Protein AF-A0A078K1E3-F1 (afdb_monomer_lite)

Foldseek 3Di:
DKKKFWFLFQKKWKDKQNHTQDMDGDPPNRSTDMDMGDDDDDPDDMDIDMDGHHDDAQDDDPPSVVDDHTGPDFIWDWDDDPPDIDIDTCNPPDDDDDPDDVCVVVVVDDD

Structure (mmCIF, N/CA/C/O backbone):
data_AF-A0A078K1E3-F1
#
_entry.id   AF-A0A078K1E3-F1
#
loop_
_atom_site.group_PDB
_atom_site.id
_atom_site.type_symbol
_atom_site.label_atom_id
_atom_site.label_alt_id
_atom_site.label_comp_id
_atom_site.label_asym_id
_atom_site.label_entity_id
_atom_site.label_seq_id
_atom_site.pdbx_PDB_ins_code
_atom_site.Cartn_x
_atom_site.Cartn_y
_atom_site.Cartn_z
_atom_site.occupancy
_atom_site.B_iso_or_equiv
_atom_site.auth_seq_id
_atom_site.auth_comp_id
_atom_site.auth_asym_id
_atom_site.auth_atom_id
_atom_site.pdbx_PDB_model_num
ATOM 1 N N . MET A 1 1 ? -14.642 6.471 8.645 1.00 94.00 1 MET A N 1
ATOM 2 C CA . MET A 1 1 ? -13.201 6.218 8.838 1.00 94.00 1 MET A CA 1
ATOM 3 C C . MET A 1 1 ? -12.612 5.902 7.481 1.00 94.00 1 MET A C 1
ATOM 5 O O . MET A 1 1 ? -13.274 5.194 6.729 1.00 94.00 1 MET A O 1
ATOM 9 N N . SER A 1 2 ? -11.412 6.385 7.185 1.00 97.06 2 SER A N 1
ATOM 10 C CA . SER A 1 2 ? -10.689 6.054 5.957 1.00 97.06 2 SER A CA 1
ATOM 11 C C . SER A 1 2 ? -9.378 5.337 6.271 1.00 97.06 2 SER A C 1
ATOM 13 O O . SER A 1 2 ? -8.814 5.481 7.359 1.00 97.06 2 SER A O 1
ATOM 15 N N . LEU A 1 3 ? -8.914 4.531 5.317 1.00 98.19 3 LEU A N 1
ATOM 16 C CA . LEU A 1 3 ? -7.555 4.005 5.276 1.00 98.19 3 LEU A CA 1
ATOM 17 C C . LEU A 1 3 ? -6.778 4.819 4.244 1.00 98.19 3 LEU A C 1
ATOM 19 O O . LEU A 1 3 ? -7.138 4.807 3.066 1.00 98.19 3 LEU A O 1
ATOM 23 N N . ARG A 1 4 ? -5.727 5.502 4.696 1.00 97.94 4 ARG A N 1
ATOM 24 C CA . ARG A 1 4 ? -4.870 6.365 3.882 1.00 97.94 4 ARG A CA 1
ATOM 25 C C . ARG A 1 4 ? -3.453 5.803 3.842 1.00 97.94 4 ARG A C 1
ATOM 27 O O . ARG A 1 4 ? -2.872 5.531 4.886 1.00 97.94 4 ARG A O 1
ATOM 34 N N . ILE A 1 5 ? -2.902 5.609 2.651 1.00 97.94 5 ILE A N 1
ATOM 35 C CA . ILE A 1 5 ? -1.604 4.963 2.432 1.00 97.94 5 ILE A CA 1
ATOM 36 C C . ILE A 1 5 ? -0.808 5.796 1.438 1.00 97.94 5 ILE A C 1
ATOM 38 O O . ILE A 1 5 ? -1.237 5.973 0.297 1.00 97.94 5 ILE A O 1
ATOM 42 N N . ASN A 1 6 ? 0.370 6.251 1.848 1.00 97.00 6 ASN A N 1
ATOM 43 C CA . ASN A 1 6 ? 1.369 6.765 0.922 1.00 97.00 6 ASN A CA 1
ATOM 44 C C . ASN A 1 6 ? 2.166 5.586 0.348 1.00 97.00 6 ASN A C 1
ATOM 46 O O . ASN A 1 6 ? 2.592 4.686 1.077 1.00 97.00 6 ASN A O 1
ATOM 50 N N . SER A 1 7 ? 2.343 5.565 -0.969 1.00 96.12 7 SER A N 1
ATOM 51 C CA . SER A 1 7 ? 2.983 4.447 -1.659 1.00 96.12 7 SER A CA 1
ATOM 52 C C . SER A 1 7 ? 3.736 4.915 -2.897 1.00 96.12 7 SER A C 1
ATOM 54 O O . SER A 1 7 ? 3.389 5.930 -3.498 1.00 96.12 7 SER A O 1
ATOM 56 N N . THR A 1 8 ? 4.747 4.128 -3.262 1.00 96.31 8 THR A N 1
ATOM 57 C CA . THR A 1 8 ? 5.449 4.149 -4.547 1.00 96.31 8 THR A CA 1
ATOM 58 C C . THR A 1 8 ? 5.214 2.872 -5.361 1.00 96.31 8 THR A C 1
ATOM 60 O O . THR A 1 8 ? 5.975 2.559 -6.275 1.00 96.31 8 THR A O 1
ATOM 63 N N . ALA A 1 9 ? 4.207 2.064 -5.015 1.00 96.50 9 ALA A N 1
ATOM 64 C CA . ALA A 1 9 ? 3.895 0.845 -5.750 1.00 96.50 9 ALA A CA 1
ATOM 65 C C . ALA A 1 9 ? 3.443 1.205 -7.168 1.00 96.50 9 ALA A C 1
ATOM 67 O O . ALA A 1 9 ? 2.837 2.246 -7.384 1.00 96.50 9 ALA A O 1
ATOM 68 N N . HIS A 1 10 ? 3.699 0.349 -8.154 1.00 96.38 10 HIS A N 1
ATOM 69 C CA . HIS A 1 10 ? 3.170 0.604 -9.499 1.00 96.38 10 HIS A CA 1
ATOM 70 C C . HIS A 1 10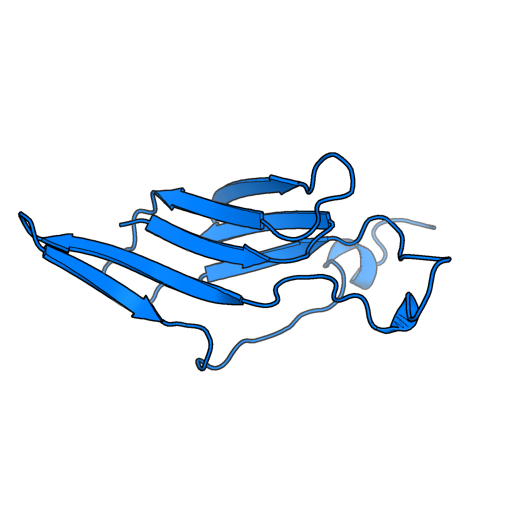 ? 1.657 0.372 -9.507 1.00 96.38 10 HIS A C 1
ATOM 72 O O . HIS A 1 10 ? 0.914 1.148 -10.106 1.00 96.38 10 HIS A O 1
ATOM 78 N N . VAL A 1 11 ? 1.200 -0.638 -8.760 1.00 97.25 11 VAL A N 1
ATOM 79 C CA . VAL A 1 11 ? -0.210 -0.832 -8.410 1.00 97.25 11 VAL A CA 1
ATOM 80 C C . VAL A 1 11 ? -0.325 -1.243 -6.943 1.00 97.25 11 VAL A C 1
ATOM 82 O O . VAL A 1 11 ? 0.448 -2.065 -6.453 1.00 97.25 11 VAL A O 1
ATOM 85 N N . LEU A 1 12 ? -1.317 -0.698 -6.248 1.00 98.06 12 LEU A N 1
ATOM 86 C CA . LEU A 1 12 ? -1.715 -1.077 -4.899 1.00 98.06 12 LEU A CA 1
ATOM 87 C C . LEU A 1 12 ? -3.153 -1.591 -4.926 1.00 98.06 12 LEU A C 1
ATOM 89 O O . LEU A 1 12 ? -4.044 -0.879 -5.381 1.00 98.06 12 LEU A O 1
ATOM 93 N N . HIS A 1 13 ? -3.390 -2.773 -4.361 1.00 98.44 13 HIS A N 1
ATOM 94 C CA . HIS A 1 13 ? -4.720 -3.209 -3.931 1.00 98.44 13 HIS A CA 1
ATOM 95 C C . HIS A 1 13 ? -4.783 -3.243 -2.407 1.00 98.44 13 HIS A C 1
ATOM 97 O O . HIS A 1 13 ? -3.870 -3.751 -1.752 1.00 98.44 13 HIS A O 1
ATOM 103 N N . ALA A 1 14 ? -5.880 -2.752 -1.839 1.00 98.44 14 ALA A N 1
ATOM 104 C CA . ALA A 1 14 ? -6.105 -2.776 -0.404 1.00 98.44 14 ALA A CA 1
ATOM 105 C C . ALA A 1 14 ? -7.294 -3.673 -0.048 1.00 98.44 14 ALA A C 1
ATOM 107 O O . ALA A 1 14 ? -8.353 -3.646 -0.685 1.00 98.44 14 ALA A O 1
ATOM 108 N N . PHE A 1 15 ? -7.118 -4.449 1.018 1.00 98.50 15 PHE A N 1
ATOM 109 C CA . PHE A 1 15 ? -8.123 -5.341 1.570 1.00 98.50 15 PHE A CA 1
ATOM 110 C C . PHE A 1 15 ? -8.270 -5.092 3.066 1.00 98.50 15 PHE A C 1
ATOM 112 O O . PHE A 1 15 ? -7.283 -4.951 3.789 1.00 98.50 15 PHE A O 1
ATOM 119 N N . VAL A 1 16 ? -9.510 -5.097 3.546 1.00 98.31 16 VAL A N 1
ATOM 120 C CA . VAL A 1 16 ? -9.819 -5.027 4.975 1.00 98.31 16 VAL A CA 1
ATOM 121 C C . VAL A 1 16 ? -10.744 -6.178 5.326 1.00 98.31 16 VAL A C 1
ATOM 123 O O . VAL A 1 16 ? -11.797 -6.355 4.718 1.00 98.31 16 VAL A O 1
ATOM 126 N N . ASN A 1 17 ? -10.330 -6.988 6.301 1.00 97.62 17 ASN A N 1
ATOM 127 C CA . ASN A 1 17 ? -11.022 -8.203 6.733 1.00 97.62 17 ASN A CA 1
ATOM 128 C C . ASN A 1 17 ? -11.339 -9.156 5.565 1.00 97.62 17 ASN A C 1
ATOM 130 O O . ASN A 1 17 ? -12.431 -9.710 5.489 1.00 97.62 17 ASN A O 1
ATOM 134 N N . GLY A 1 18 ? -10.391 -9.310 4.635 1.00 97.12 18 GLY A N 1
ATOM 135 C CA . GLY A 1 18 ? -10.528 -10.172 3.456 1.00 97.12 18 GLY A CA 1
ATOM 136 C C . GLY A 1 18 ? -11.347 -9.577 2.305 1.00 97.12 18 GLY A C 1
ATOM 137 O O . GLY A 1 18 ? -11.394 -10.171 1.234 1.00 97.12 18 GLY A O 1
ATOM 138 N N . LYS A 1 19 ? -11.958 -8.397 2.475 1.00 97.81 19 LYS A N 1
ATOM 139 C CA . LYS A 1 19 ? -12.727 -7.727 1.420 1.00 97.81 19 LYS A CA 1
ATOM 140 C C . LYS A 1 19 ? -11.883 -6.675 0.707 1.00 97.81 19 LYS A C 1
ATOM 142 O O . LYS A 1 19 ? -11.274 -5.837 1.367 1.00 97.81 19 LYS A O 1
ATOM 147 N N . HIS A 1 20 ? -11.897 -6.683 -0.626 1.00 98.06 20 HIS A N 1
ATOM 148 C CA . HIS A 1 20 ? -11.280 -5.635 -1.444 1.00 98.06 20 HIS A CA 1
ATOM 149 C C . HIS A 1 20 ? -11.997 -4.298 -1.220 1.00 98.06 20 HIS A C 1
ATOM 151 O O . HIS A 1 20 ? -13.219 -4.220 -1.365 1.00 98.06 20 HIS A O 1
ATOM 157 N N . ILE A 1 21 ? -11.243 -3.259 -0.858 1.00 98.06 21 ILE A N 1
ATOM 158 C CA . ILE A 1 21 ? -11.780 -1.907 -0.629 1.00 98.06 21 ILE A CA 1
ATOM 159 C C . ILE A 1 21 ? -11.441 -0.938 -1.767 1.00 98.06 21 ILE A C 1
ATOM 161 O O . ILE A 1 21 ? -12.025 0.140 -1.854 1.00 98.06 21 ILE A O 1
ATOM 165 N N . GLY A 1 22 ? -10.511 -1.317 -2.643 1.00 98.12 22 GLY A N 1
ATOM 166 C CA . GLY A 1 22 ? -10.120 -0.530 -3.801 1.00 98.12 22 GLY A CA 1
ATOM 167 C C . GLY A 1 22 ? -8.660 -0.723 -4.176 1.00 98.12 22 GLY A C 1
ATOM 168 O O . GLY A 1 22 ? -7.882 -1.362 -3.463 1.00 98.12 22 GLY A O 1
ATOM 169 N N . ASN A 1 23 ? -8.304 -0.107 -5.295 1.00 97.62 23 ASN A N 1
ATOM 170 C CA . ASN A 1 23 ? -6.966 -0.118 -5.852 1.00 97.62 23 ASN A CA 1
ATOM 171 C C . ASN A 1 23 ? -6.579 1.263 -6.391 1.00 97.62 23 ASN A C 1
ATOM 173 O O . ASN A 1 23 ? -7.444 2.100 -6.642 1.00 97.62 23 ASN A O 1
ATOM 177 N N . GLN A 1 24 ? -5.281 1.471 -6.577 1.00 96.94 24 GLN A N 1
ATOM 178 C CA . GLN A 1 24 ? -4.694 2.631 -7.245 1.00 96.94 24 GLN A CA 1
ATOM 179 C C . GLN A 1 24 ? -3.504 2.147 -8.066 1.00 96.94 24 GLN A C 1
ATOM 181 O O . GLN A 1 24 ? -2.758 1.287 -7.606 1.00 96.94 24 GLN A O 1
ATOM 186 N N . HIS A 1 25 ? -3.326 2.692 -9.263 1.00 95.19 25 HIS A N 1
ATOM 187 C CA . HIS A 1 25 ? -2.093 2.533 -10.024 1.00 95.19 25 HIS A CA 1
ATOM 188 C C . HIS A 1 25 ? -1.413 3.893 -10.170 1.00 95.19 25 HIS A C 1
ATOM 190 O O . HIS A 1 25 ? -2.073 4.935 -10.116 1.00 95.19 25 HIS A O 1
ATOM 196 N N . ALA A 1 26 ? -0.090 3.877 -10.297 1.00 92.31 26 ALA A N 1
ATOM 197 C CA . ALA A 1 26 ? 0.675 5.074 -10.596 1.00 92.31 26 ALA A CA 1
ATOM 198 C C . ALA A 1 26 ? 0.408 5.514 -12.040 1.0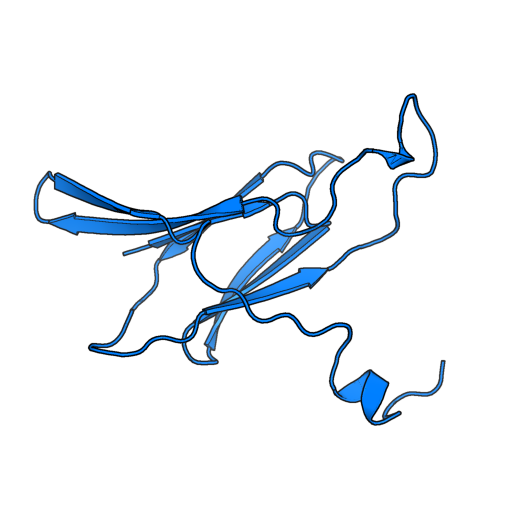0 92.31 26 ALA A C 1
ATOM 200 O O . ALA A 1 26 ? 0.413 4.697 -12.960 1.00 92.31 26 ALA A O 1
ATOM 201 N N . GLU A 1 27 ? 0.218 6.813 -12.244 1.00 88.94 27 GLU A N 1
ATOM 202 C CA . GLU A 1 27 ? -0.059 7.393 -13.557 1.00 88.94 27 GLU A CA 1
ATOM 203 C C . GLU A 1 27 ? 1.114 8.260 -14.016 1.00 88.94 27 GLU A C 1
ATOM 205 O O . GLU A 1 27 ? 1.752 8.946 -13.216 1.00 88.94 27 GLU A O 1
ATOM 210 N N . ASN A 1 28 ? 1.390 8.266 -15.324 1.00 86.50 28 ASN A N 1
ATOM 211 C CA . ASN A 1 28 ? 2.343 9.188 -15.956 1.00 86.50 28 ASN A CA 1
ATOM 212 C C . ASN A 1 28 ? 3.751 9.187 -15.319 1.00 86.50 28 ASN A C 1
ATOM 214 O O . ASN A 1 28 ? 4.389 10.233 -15.206 1.00 86.50 28 ASN A O 1
ATOM 218 N N . GLY A 1 29 ? 4.220 8.028 -14.837 1.00 80.25 29 GLY A N 1
ATOM 219 C CA . GLY A 1 29 ? 5.519 7.891 -14.163 1.00 80.25 29 GLY A CA 1
ATOM 220 C C . GLY A 1 29 ? 5.606 8.567 -12.786 1.00 80.25 29 GLY A C 1
ATOM 221 O O . GLY A 1 29 ? 6.685 8.622 -12.194 1.00 80.25 29 GLY A O 1
ATOM 222 N N . LYS A 1 30 ? 4.489 9.078 -12.250 1.00 87.38 30 LYS A N 1
ATOM 223 C CA . LYS A 1 30 ? 4.399 9.647 -10.902 1.00 87.38 30 LYS A CA 1
ATOM 224 C C . LYS A 1 30 ? 4.056 8.541 -9.911 1.00 87.38 30 LYS A C 1
ATOM 226 O O . LYS A 1 30 ? 2.895 8.287 -9.611 1.00 87.38 30 LYS A O 1
ATOM 231 N N . PHE A 1 31 ? 5.094 7.877 -9.413 1.00 90.75 31 PHE A N 1
ATOM 232 C CA . PHE A 1 31 ? 4.934 6.745 -8.500 1.00 90.75 31 PHE A CA 1
ATOM 233 C C . PHE A 1 31 ? 4.547 7.154 -7.080 1.00 90.75 31 PHE A C 1
ATOM 235 O O . PHE A 1 31 ? 3.885 6.383 -6.406 1.00 90.75 31 PHE A O 1
ATOM 242 N N . ASN A 1 32 ? 4.879 8.370 -6.640 1.00 94.25 32 ASN A N 1
ATOM 243 C CA . ASN A 1 32 ? 4.453 8.878 -5.336 1.00 94.25 32 ASN A CA 1
ATOM 244 C C . ASN A 1 32 ? 2.972 9.272 -5.369 1.00 94.25 32 ASN A C 1
ATOM 246 O O . ASN A 1 32 ? 2.621 10.294 -5.963 1.00 94.25 32 ASN A O 1
ATOM 250 N N . TYR A 1 33 ? 2.118 8.506 -4.696 1.00 95.00 33 TYR A N 1
ATOM 251 C CA . TYR A 1 33 ? 0.701 8.835 -4.557 1.00 95.00 33 TYR A CA 1
ATOM 252 C C . TYR A 1 33 ? 0.151 8.506 -3.170 1.00 95.00 33 TYR A C 1
ATOM 254 O O . TYR A 1 33 ? 0.769 7.809 -2.360 1.00 95.00 33 TYR A O 1
ATOM 262 N N . VAL A 1 34 ? -1.057 9.014 -2.922 1.00 96.50 34 VAL A N 1
ATOM 263 C CA . VAL A 1 34 ? -1.856 8.720 -1.733 1.00 96.50 34 VAL A CA 1
ATOM 264 C C . VAL A 1 34 ? -3.079 7.919 -2.157 1.00 96.50 34 VAL A C 1
ATOM 266 O O . VAL A 1 34 ? -3.931 8.414 -2.890 1.00 96.50 34 VAL A O 1
ATOM 269 N N . PHE A 1 35 ? -3.177 6.682 -1.683 1.00 97.25 35 PHE A N 1
ATOM 270 C CA . PHE A 1 35 ? -4.414 5.914 -1.735 1.00 97.25 35 PHE A CA 1
ATOM 271 C C . PHE A 1 35 ? -5.248 6.260 -0.507 1.00 97.25 35 PHE A C 1
ATOM 273 O O . PHE A 1 35 ? -4.761 6.135 0.615 1.00 97.25 35 PHE A O 1
ATOM 280 N N . GLU A 1 36 ? -6.504 6.653 -0.697 1.00 97.56 36 GLU A N 1
ATOM 281 C CA . GLU A 1 36 ? -7.436 6.865 0.407 1.00 97.56 36 GLU A CA 1
ATOM 282 C C . GLU A 1 36 ? -8.821 6.322 0.055 1.00 97.56 36 GLU A C 1
ATOM 284 O O . GLU A 1 36 ? -9.389 6.649 -0.991 1.00 97.56 36 GLU A O 1
ATOM 289 N N . LYS A 1 37 ? -9.361 5.460 0.921 1.00 97.94 37 LYS A N 1
ATOM 290 C CA . LYS A 1 37 ? -10.712 4.904 0.782 1.00 97.94 37 LYS A CA 1
ATOM 291 C C . LYS A 1 37 ? -11.413 4.823 2.123 1.00 97.94 37 LYS A C 1
ATOM 293 O O . LYS A 1 37 ? -10.793 4.500 3.136 1.00 97.94 37 LYS A O 1
ATOM 298 N N . ASP A 1 38 ? -12.720 5.056 2.102 1.00 97.00 38 ASP A N 1
ATOM 299 C CA . ASP A 1 38 ? -13.576 4.820 3.255 1.00 97.00 38 ASP A CA 1
ATOM 300 C C . ASP A 1 38 ? -13.653 3.330 3.582 1.00 97.00 38 ASP A C 1
ATOM 302 O O . ASP A 1 38 ? -13.816 2.473 2.711 1.00 97.00 38 ASP A O 1
ATOM 306 N N . VAL A 1 39 ? -13.554 3.023 4.872 1.00 96.19 39 VAL A N 1
ATOM 307 C CA . VAL A 1 39 ? -13.526 1.657 5.386 1.00 96.19 39 VAL A CA 1
ATOM 308 C C . VAL A 1 39 ? -14.446 1.534 6.592 1.00 96.19 39 VAL A C 1
ATOM 310 O O . VAL A 1 39 ? -14.427 2.345 7.521 1.00 96.19 39 VAL A O 1
ATOM 313 N N . LYS A 1 40 ? -15.224 0.450 6.607 1.00 93.31 40 LYS A N 1
ATOM 314 C CA . LYS A 1 40 ? -15.981 0.012 7.781 1.00 93.31 40 LYS A CA 1
ATOM 315 C C . LYS A 1 40 ? -15.136 -0.971 8.587 1.00 93.31 40 LYS A C 1
ATOM 317 O O . LYS A 1 40 ? -15.075 -2.156 8.262 1.00 93.31 40 LYS A O 1
ATOM 322 N N . PHE A 1 41 ? -14.480 -0.474 9.629 1.00 94.62 41 PHE A N 1
ATOM 323 C CA . PHE A 1 41 ? -13.820 -1.328 10.613 1.00 94.62 41 PHE A CA 1
ATOM 324 C C . PHE A 1 41 ? -14.860 -1.933 11.559 1.00 94.62 41 PHE A C 1
ATOM 326 O O . PHE A 1 41 ? -15.824 -1.268 11.937 1.00 94.62 41 PHE A O 1
ATOM 333 N N . LYS A 1 42 ? -14.665 -3.196 11.942 1.00 95.19 42 LYS A N 1
ATOM 334 C CA . LYS A 1 42 ? -15.472 -3.839 12.988 1.00 95.19 42 LYS A CA 1
ATOM 335 C C . LYS A 1 42 ? -14.872 -3.571 14.364 1.00 95.19 42 LYS A C 1
ATOM 337 O O . LYS A 1 42 ? -13.688 -3.249 14.467 1.00 95.19 42 LYS A O 1
ATOM 342 N N . SER A 1 43 ? -15.666 -3.753 15.415 1.00 95.06 43 SER A N 1
ATOM 343 C CA . SER A 1 43 ? -15.136 -3.749 16.780 1.00 95.06 43 SER A CA 1
ATOM 344 C C . SER A 1 43 ? -14.087 -4.856 16.957 1.00 95.06 43 SER A C 1
ATOM 346 O O . SER A 1 43 ? -14.208 -5.945 16.387 1.00 95.06 43 SER A O 1
ATOM 348 N N . GLY A 1 44 ? -13.039 -4.565 17.727 1.00 95.62 44 GLY A N 1
ATOM 349 C CA . GLY A 1 44 ? -11.928 -5.481 17.971 1.00 95.62 44 GLY A CA 1
ATOM 350 C C . GLY A 1 44 ? -10.946 -5.594 16.799 1.00 95.62 44 GLY A C 1
ATOM 351 O O . GLY A 1 44 ? -10.573 -4.610 16.155 1.00 95.62 44 GLY A O 1
ATOM 352 N N . ARG A 1 45 ? -10.456 -6.815 16.553 1.00 96.31 45 ARG A N 1
ATOM 353 C CA . ARG A 1 45 ? -9.368 -7.061 15.596 1.00 96.31 45 ARG A CA 1
ATOM 354 C C . ARG A 1 45 ? -9.839 -6.893 14.152 1.00 96.31 45 ARG A C 1
ATOM 356 O O . ARG A 1 45 ? -10.747 -7.587 13.699 1.00 96.31 45 ARG A O 1
ATOM 363 N N . ASN A 1 46 ? -9.125 -6.053 13.411 1.00 97.25 46 ASN A N 1
ATOM 364 C CA . ASN A 1 46 ? -9.244 -5.922 11.964 1.00 97.25 46 ASN A CA 1
ATOM 365 C C . ASN A 1 46 ? -7.941 -6.373 11.301 1.00 97.25 46 ASN A C 1
ATOM 367 O O . ASN A 1 46 ? -6.863 -6.198 11.868 1.00 97.25 46 ASN A O 1
ATOM 371 N N . VAL A 1 47 ? -8.039 -6.954 10.109 1.00 98.00 47 VAL A N 1
ATOM 372 C CA . VAL A 1 47 ? -6.878 -7.346 9.301 1.00 98.00 47 VAL A CA 1
ATOM 373 C C . VAL A 1 47 ? -6.829 -6.452 8.076 1.00 98.00 47 VAL A C 1
ATOM 375 O O . VAL A 1 47 ? -7.769 -6.451 7.286 1.00 98.00 47 VAL A O 1
ATOM 378 N N . ILE A 1 48 ? -5.744 -5.700 7.926 1.00 98.25 48 ILE A N 1
ATOM 379 C CA . ILE A 1 48 ? -5.453 -4.916 6.726 1.00 98.25 48 ILE A CA 1
ATOM 380 C C . ILE A 1 48 ? -4.411 -5.701 5.937 1.00 98.25 48 ILE A C 1
ATOM 382 O O . ILE A 1 48 ? -3.351 -6.016 6.473 1.00 98.25 48 ILE A O 1
ATOM 386 N N . ALA A 1 49 ? -4.722 -6.032 4.689 1.00 98.25 49 ALA A N 1
ATOM 387 C CA . ALA A 1 49 ? -3.785 -6.663 3.771 1.00 98.25 49 ALA A CA 1
ATOM 388 C C . ALA A 1 49 ? -3.605 -5.757 2.556 1.00 98.25 49 ALA A C 1
ATOM 390 O O . ALA A 1 49 ? -4.581 -5.296 1.964 1.00 98.25 49 ALA A O 1
ATOM 391 N N . LEU A 1 50 ? -2.351 -5.489 2.210 1.00 98.31 50 LEU A N 1
ATOM 392 C CA . LEU A 1 50 ? -1.980 -4.604 1.117 1.00 98.31 50 LEU A CA 1
ATOM 393 C C . LEU A 1 50 ? -1.174 -5.410 0.105 1.00 98.31 50 LEU A C 1
ATOM 395 O O . LEU A 1 50 ? -0.157 -6.006 0.455 1.00 98.31 50 LEU A O 1
ATOM 399 N N . LEU A 1 51 ? -1.640 -5.439 -1.138 1.00 98.25 51 LEU A N 1
ATOM 400 C CA . LEU A 1 51 ? -0.938 -6.076 -2.242 1.00 98.25 51 LEU A CA 1
ATOM 401 C C . LEU A 1 51 ? -0.254 -4.990 -3.067 1.00 98.25 51 LEU A C 1
ATOM 403 O O . LEU A 1 51 ? -0.913 -4.214 -3.758 1.00 98.25 51 LEU A O 1
ATOM 407 N N . SER A 1 52 ? 1.071 -4.953 -2.966 1.00 97.62 52 SER A N 1
ATOM 408 C CA . SER A 1 52 ? 1.941 -4.096 -3.762 1.00 97.62 52 SER A CA 1
ATOM 409 C C . SER A 1 52 ? 2.402 -4.840 -5.009 1.00 97.62 52 SER A C 1
ATOM 411 O O . SER A 1 52 ? 2.965 -5.927 -4.902 1.00 97.62 52 SER A O 1
ATOM 413 N N . ILE A 1 53 ? 2.208 -4.240 -6.178 1.00 97.00 53 ILE A N 1
ATOM 414 C CA . ILE A 1 53 ? 2.580 -4.810 -7.473 1.00 97.00 53 ILE A CA 1
ATOM 415 C C . ILE A 1 53 ? 3.589 -3.882 -8.146 1.00 97.00 53 ILE A C 1
ATOM 417 O O . ILE A 1 53 ? 3.438 -2.657 -8.142 1.00 97.00 53 ILE A O 1
ATOM 421 N N . ILE A 1 54 ? 4.613 -4.488 -8.743 1.00 93.62 54 ILE A N 1
ATOM 422 C CA . ILE A 1 54 ? 5.675 -3.813 -9.487 1.00 93.62 54 ILE A CA 1
ATOM 423 C C . ILE A 1 54 ? 5.556 -4.226 -10.956 1.00 93.62 54 ILE A C 1
ATOM 425 O O . ILE A 1 54 ? 5.663 -5.403 -11.286 1.00 93.62 54 ILE A O 1
ATOM 429 N N . VAL A 1 55 ? 5.328 -3.252 -11.835 1.00 93.69 55 VAL A N 1
ATOM 430 C CA . VAL A 1 55 ? 5.288 -3.425 -13.297 1.00 93.69 55 VAL A CA 1
ATOM 431 C C . VAL A 1 55 ? 6.592 -2.903 -13.909 1.00 93.69 55 VAL A C 1
ATOM 433 O O . VAL A 1 55 ? 6.688 -1.722 -14.224 1.00 93.69 55 VAL A O 1
ATOM 436 N N . GLY A 1 56 ? 7.610 -3.765 -14.007 1.00 90.88 56 GLY A N 1
ATOM 437 C CA . GLY A 1 56 ? 8.974 -3.377 -14.405 1.00 90.88 56 GLY A CA 1
ATOM 438 C C . GLY A 1 56 ? 9.678 -2.501 -13.359 1.00 90.88 56 GLY A C 1
ATOM 439 O O . GLY A 1 56 ? 9.026 -1.936 -12.493 1.00 90.88 56 GLY A O 1
ATOM 440 N N . LEU A 1 57 ? 11.006 -2.400 -13.401 1.00 92.81 57 LEU A N 1
ATOM 441 C CA . LEU A 1 57 ? 11.782 -1.488 -12.548 1.00 92.81 57 LEU A CA 1
ATOM 442 C C . LEU A 1 57 ? 12.422 -0.392 -13.399 1.00 92.81 57 LEU A C 1
ATOM 444 O O . LEU A 1 57 ? 12.601 -0.561 -14.606 1.00 92.81 57 LEU A O 1
ATOM 448 N N . ALA A 1 58 ? 12.772 0.730 -12.766 1.00 91.44 58 ALA A N 1
ATOM 449 C CA . ALA A 1 58 ? 13.543 1.770 -13.434 1.00 91.44 58 ALA A CA 1
ATOM 450 C C . ALA A 1 58 ? 14.864 1.188 -13.965 1.00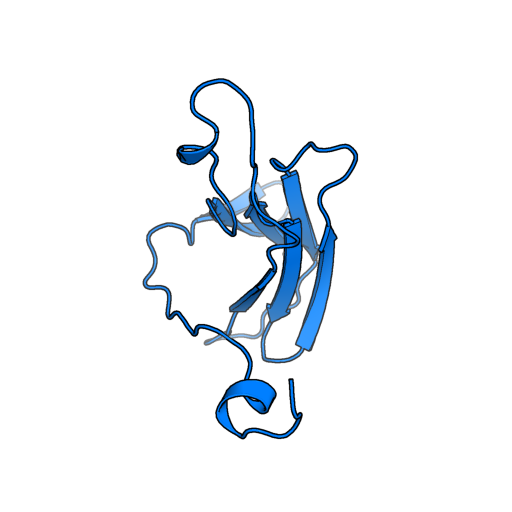 91.44 58 ALA A C 1
ATOM 452 O O . ALA A 1 58 ? 15.544 0.448 -13.260 1.00 91.44 58 ALA A O 1
ATOM 453 N N . ASN A 1 59 ? 15.208 1.525 -15.206 1.00 93.56 59 ASN A N 1
ATOM 454 C CA . ASN A 1 59 ? 16.340 0.947 -15.935 1.00 93.56 59 ASN A CA 1
ATOM 455 C C . ASN A 1 59 ? 17.334 1.994 -16.474 1.00 93.56 59 ASN A C 1
ATOM 457 O O . ASN A 1 59 ? 18.300 1.625 -17.135 1.00 93.56 59 ASN A O 1
ATOM 461 N N . TYR A 1 60 ? 17.102 3.288 -16.230 1.00 93.88 60 TYR A N 1
ATOM 462 C CA . TYR A 1 60 ? 18.009 4.382 -16.598 1.00 93.88 60 TYR A CA 1
ATOM 463 C C . TYR A 1 60 ? 17.750 5.650 -15.758 1.00 93.88 60 TYR A C 1
ATOM 465 O O . TYR A 1 60 ? 16.715 5.784 -15.095 1.00 93.88 60 TYR A O 1
ATOM 473 N N . GLY A 1 61 ? 18.685 6.607 -15.835 1.00 93.62 61 GLY A N 1
ATOM 474 C CA . GLY A 1 61 ? 18.679 7.879 -15.097 1.00 93.62 61 GLY A CA 1
ATOM 475 C C . GLY A 1 61 ? 19.648 7.877 -13.910 1.00 93.62 61 GLY A C 1
ATOM 476 O O . GLY A 1 61 ? 20.093 6.823 -13.475 1.00 93.62 61 GLY A O 1
ATOM 477 N N . ALA A 1 62 ? 20.002 9.052 -13.385 1.00 95.88 62 ALA A N 1
ATOM 478 C CA . ALA A 1 62 ? 20.882 9.129 -12.218 1.00 95.88 62 ALA A CA 1
ATOM 479 C C . ALA A 1 62 ? 20.239 8.425 -11.008 1.00 95.88 62 ALA A C 1
ATOM 481 O O . ALA A 1 62 ? 19.072 8.683 -10.699 1.00 95.88 62 ALA A O 1
ATOM 482 N N . PHE A 1 63 ? 21.003 7.551 -10.347 1.00 95.25 63 PHE A N 1
ATOM 483 C CA . PHE A 1 63 ? 20.592 6.808 -9.151 1.00 95.25 63 PHE A CA 1
ATOM 484 C C . PHE A 1 63 ? 19.285 6.013 -9.325 1.00 95.25 63 PHE A C 1
ATOM 486 O O . PHE A 1 63 ? 18.465 5.944 -8.404 1.00 95.25 63 PHE A O 1
ATOM 493 N N . PHE A 1 64 ? 19.028 5.449 -10.513 1.00 93.38 64 PHE A N 1
ATOM 494 C CA . PHE A 1 64 ? 17.777 4.733 -10.789 1.00 93.38 64 PHE A CA 1
ATOM 495 C C . PHE A 1 64 ? 17.571 3.517 -9.876 1.00 93.38 64 PHE A C 1
ATOM 497 O O . PHE A 1 64 ? 16.432 3.184 -9.556 1.00 93.38 64 PHE A O 1
ATOM 504 N N . GLU A 1 65 ? 18.661 2.910 -9.411 1.00 94.06 65 GLU A N 1
ATOM 505 C CA . GLU A 1 65 ? 18.705 1.821 -8.440 1.00 94.06 65 GLU A CA 1
ATOM 506 C C . GLU A 1 65 ? 18.215 2.231 -7.045 1.00 94.06 65 GLU A C 1
ATOM 508 O O . GLU A 1 65 ? 17.780 1.383 -6.272 1.00 94.06 65 GLU A O 1
ATOM 513 N N . SER A 1 66 ? 18.246 3.529 -6.727 1.00 93.88 66 SER A N 1
ATOM 514 C CA . SER A 1 66 ? 17.779 4.058 -5.440 1.00 93.88 66 SER A CA 1
ATOM 515 C C . SER A 1 66 ? 16.276 4.360 -5.414 1.00 93.88 66 SER A C 1
ATOM 517 O O . SER A 1 66 ? 15.731 4.715 -4.366 1.00 93.88 66 SER A O 1
ATOM 519 N N . LYS A 1 67 ? 15.582 4.243 -6.558 1.00 91.25 67 LYS A N 1
ATOM 520 C CA . LYS A 1 67 ? 14.158 4.582 -6.651 1.00 91.25 67 LYS A CA 1
ATOM 521 C C . LYS A 1 67 ? 13.314 3.588 -5.843 1.00 91.25 67 LYS A C 1
ATOM 523 O O . LYS A 1 67 ? 13.350 2.390 -6.128 1.00 91.25 67 LYS A O 1
ATOM 528 N N . PRO A 1 68 ? 12.513 4.059 -4.872 1.00 92.19 68 PRO A N 1
ATOM 529 C CA . PRO A 1 68 ? 11.706 3.173 -4.050 1.00 92.19 68 PRO A CA 1
ATOM 530 C C . PRO A 1 68 ? 10.550 2.585 -4.858 1.00 92.19 68 PRO A C 1
ATOM 532 O O . PRO A 1 68 ? 9.871 3.299 -5.595 1.00 92.19 68 PRO A O 1
ATOM 535 N N . ALA A 1 69 ? 10.244 1.312 -4.628 1.00 92.44 69 ALA A N 1
ATOM 536 C CA . ALA A 1 69 ? 9.054 0.656 -5.154 1.00 92.44 69 ALA A CA 1
ATOM 537 C C . ALA A 1 69 ? 8.281 -0.014 -4.015 1.00 92.44 69 ALA A C 1
ATOM 539 O O . ALA A 1 69 ? 8.858 -0.679 -3.154 1.00 92.44 69 ALA A O 1
ATOM 540 N N . GLY A 1 70 ? 6.961 0.141 -4.037 1.00 94.94 70 GLY A N 1
ATOM 541 C CA . GLY A 1 70 ? 6.049 -0.536 -3.126 1.00 94.9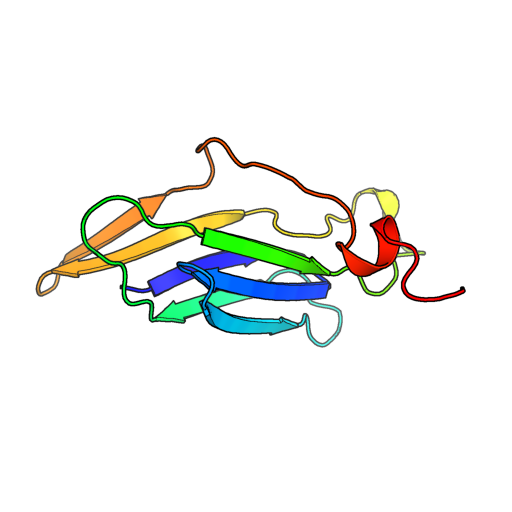4 70 GLY A CA 1
ATOM 542 C C . GLY A 1 70 ? 5.408 0.363 -2.073 1.00 94.94 70 GLY A C 1
ATOM 543 O O . GLY A 1 70 ? 5.131 1.540 -2.297 1.00 94.94 70 GLY A O 1
ATOM 544 N N . ILE A 1 71 ? 5.069 -0.198 -0.916 1.00 96.06 71 ILE A N 1
ATOM 545 C CA . ILE A 1 71 ? 4.366 0.548 0.135 1.00 96.06 71 ILE A CA 1
ATOM 546 C C . ILE A 1 71 ? 5.407 1.184 1.050 1.00 96.06 71 ILE A C 1
ATOM 548 O O . ILE A 1 71 ? 5.853 0.580 2.019 1.00 96.06 71 ILE A O 1
ATOM 552 N N . THR A 1 72 ? 5.802 2.408 0.719 1.00 94.62 72 THR A N 1
ATOM 553 C CA . THR A 1 72 ? 6.785 3.190 1.482 1.00 94.62 72 THR A CA 1
ATOM 554 C C . THR A 1 72 ? 6.207 3.820 2.740 1.00 94.62 72 THR A C 1
ATOM 556 O O . THR A 1 72 ? 6.955 4.248 3.614 1.00 94.62 72 THR A O 1
ATOM 559 N N . GLY A 1 73 ? 4.879 3.889 2.839 1.00 94.88 73 GLY A N 1
ATOM 560 C CA . GLY A 1 73 ? 4.207 4.591 3.916 1.00 94.88 73 GLY A CA 1
ATOM 561 C C . GLY A 1 73 ? 4.410 6.110 3.842 1.00 94.88 73 GLY A C 1
ATOM 562 O O . GLY A 1 73 ? 4.985 6.630 2.876 1.00 94.88 73 GLY A O 1
ATOM 563 N N . PRO A 1 74 ? 3.889 6.846 4.837 1.00 97.31 74 PRO A N 1
ATOM 564 C CA . PRO A 1 74 ? 3.166 6.351 6.015 1.00 97.31 74 PRO A CA 1
ATOM 565 C C . PRO A 1 74 ? 1.780 5.739 5.724 1.00 97.31 74 PRO A C 1
ATOM 567 O O . PRO A 1 74 ? 1.215 5.910 4.640 1.00 97.31 74 PRO A O 1
ATOM 570 N N . ILE A 1 75 ? 1.235 5.016 6.710 1.00 98.06 75 ILE A N 1
ATOM 571 C CA . ILE A 1 75 ? -0.088 4.371 6.668 1.00 98.06 75 ILE A CA 1
ATOM 572 C C . ILE A 1 75 ? -0.931 4.863 7.845 1.00 98.06 75 ILE A C 1
ATOM 574 O O . ILE A 1 75 ? -0.555 4.671 8.999 1.00 98.06 75 ILE A O 1
ATOM 578 N N . PHE A 1 76 ? -2.107 5.417 7.564 1.00 98.12 76 PHE A N 1
ATOM 579 C CA . PHE A 1 76 ? -3.002 5.991 8.564 1.00 98.12 76 PHE A CA 1
ATOM 580 C C . PHE A 1 76 ? -4.407 5.397 8.507 1.00 98.12 76 PHE A C 1
ATOM 582 O O . PHE A 1 76 ? -4.960 5.155 7.434 1.00 98.12 76 PHE A O 1
ATOM 589 N N . ILE A 1 77 ? -5.029 5.261 9.676 1.00 97.50 77 ILE A N 1
ATOM 590 C CA . ILE A 1 77 ? -6.488 5.228 9.796 1.00 97.50 77 ILE A CA 1
ATOM 591 C C . ILE A 1 77 ? -6.934 6.615 10.236 1.00 97.50 77 ILE A C 1
ATOM 593 O O . ILE A 1 77 ? -6.455 7.113 11.254 1.00 97.50 77 ILE A O 1
ATOM 597 N N . THR A 1 78 ? -7.867 7.217 9.506 1.00 95.50 78 THR A N 1
ATOM 598 C CA . THR A 1 78 ? -8.479 8.485 9.912 1.00 95.50 78 THR A CA 1
ATOM 599 C C . THR A 1 78 ? -9.939 8.270 10.298 1.00 95.50 78 THR A C 1
ATOM 601 O O . THR A 1 78 ? -10.669 7.490 9.680 1.00 95.50 78 THR A O 1
ATOM 604 N N . GLY A 1 79 ? -10.380 8.931 11.359 1.00 93.75 79 GLY A N 1
ATOM 605 C CA . GLY A 1 79 ? -11.762 8.968 11.820 1.00 93.75 79 GLY A CA 1
ATOM 606 C C . GLY A 1 79 ? -12.191 10.404 12.086 1.00 93.75 79 GLY A C 1
ATOM 607 O O . GLY A 1 79 ? -11.349 11.277 12.268 1.00 93.75 7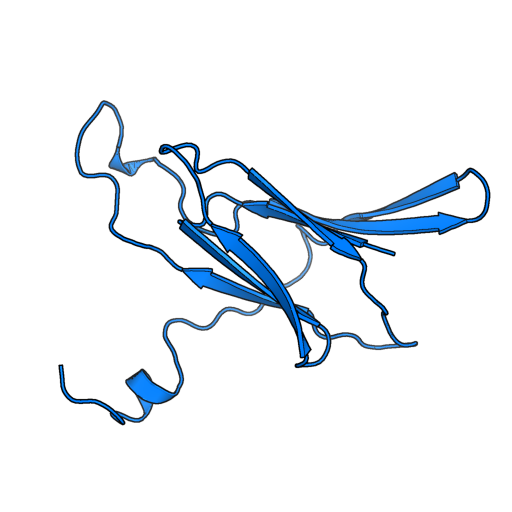9 GLY A O 1
ATOM 608 N N . ARG A 1 80 ? -13.503 10.643 12.112 1.00 91.88 80 ARG A N 1
ATOM 609 C CA . ARG A 1 80 ? -14.078 11.924 12.530 1.00 91.88 80 ARG A CA 1
ATOM 610 C C . ARG A 1 80 ? -15.002 11.706 13.717 1.00 91.88 80 ARG A C 1
ATOM 612 O O . ARG A 1 80 ? -15.752 10.728 13.715 1.00 91.88 80 ARG A O 1
ATOM 619 N N . ASN A 1 81 ? -14.939 12.606 14.688 1.00 88.75 81 ASN A N 1
ATOM 620 C CA . ASN A 1 81 ? -15.848 12.675 15.823 1.00 88.75 81 ASN A CA 1
ATOM 621 C C . ASN A 1 81 ? -16.329 14.126 15.969 1.00 88.75 81 ASN A C 1
ATOM 623 O O . ASN A 1 81 ? -15.601 14.968 16.485 1.00 88.75 81 ASN A O 1
ATOM 627 N N . GLY A 1 82 ? -17.517 14.432 15.439 1.00 90.12 82 GLY A N 1
ATOM 628 C CA . GLY A 1 82 ? -17.932 15.822 15.227 1.00 90.12 82 GLY A CA 1
ATOM 629 C C . GLY A 1 82 ? -16.953 16.539 14.292 1.00 90.12 82 GLY A C 1
ATOM 630 O O . GLY A 1 82 ? -16.676 16.042 13.197 1.00 90.12 82 GLY A O 1
ATOM 631 N N . ASP A 1 83 ? -16.400 17.656 14.761 1.00 91.94 83 ASP A N 1
ATOM 632 C CA . ASP A 1 83 ? -15.419 18.465 14.025 1.00 91.94 83 ASP A CA 1
ATOM 633 C C . ASP A 1 83 ? -13.970 17.968 14.197 1.0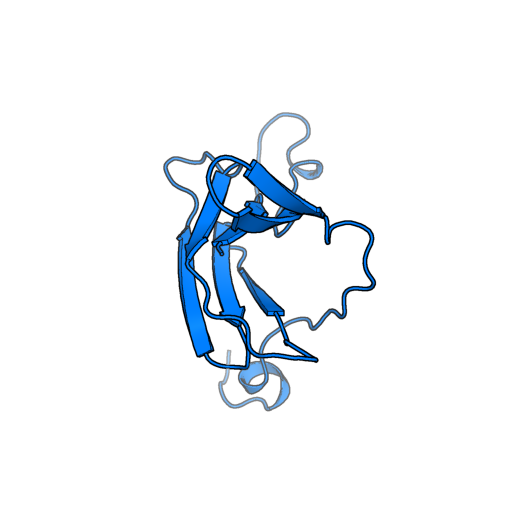0 91.94 83 ASP A C 1
ATOM 635 O O . ASP A 1 83 ? -13.070 18.372 13.456 1.00 91.94 83 ASP A O 1
ATOM 639 N N . GLU A 1 84 ? -13.719 17.051 15.137 1.00 93.94 84 GLU A N 1
ATOM 640 C CA . GLU A 1 84 ? -12.381 16.520 15.393 1.00 93.94 84 GLU A CA 1
ATOM 641 C C . GLU A 1 84 ? -12.010 15.414 14.401 1.00 93.94 84 GLU A C 1
ATOM 643 O O . GLU A 1 84 ? -12.783 14.487 14.137 1.00 93.94 84 GLU A O 1
ATOM 648 N N . THR A 1 85 ? -10.778 15.468 13.884 1.00 94.06 85 THR A N 1
ATOM 649 C CA . THR A 1 85 ? -10.186 14.386 13.086 1.00 94.06 85 THR A CA 1
ATOM 650 C C . THR A 1 85 ? -9.187 13.610 13.934 1.00 94.06 85 THR A C 1
ATOM 652 O O . THR A 1 85 ? -8.180 14.151 14.381 1.00 94.06 85 THR A O 1
ATOM 655 N N . ILE A 1 86 ? -9.446 12.318 14.117 1.00 95.06 86 ILE A N 1
ATOM 656 C CA . ILE A 1 86 ? -8.577 11.399 14.852 1.00 95.06 86 ILE A CA 1
ATOM 657 C C . ILE A 1 86 ? -7.754 10.616 13.835 1.00 95.06 86 ILE A C 1
ATOM 659 O O . ILE A 1 86 ? -8.311 9.945 12.965 1.00 95.06 86 ILE A O 1
ATOM 663 N N . VAL A 1 87 ? -6.429 10.673 13.953 1.00 96.44 87 VAL A N 1
ATOM 664 C CA . VAL A 1 87 ? -5.503 9.964 13.064 1.00 96.44 87 VAL A CA 1
ATOM 665 C C . VAL A 1 87 ? -4.711 8.946 13.869 1.00 96.44 87 VAL A C 1
ATOM 667 O O . VAL A 1 87 ? -4.062 9.285 14.855 1.00 96.44 87 VAL A O 1
ATOM 670 N N . LYS A 1 88 ? -4.744 7.688 13.432 1.00 96.38 88 LYS A N 1
ATOM 671 C CA . LYS A 1 88 ? -3.903 6.621 13.968 1.00 96.38 88 LYS A CA 1
ATOM 672 C C . LYS A 1 88 ? -2.852 6.234 12.939 1.00 96.38 88 LYS A C 1
ATOM 674 O O . LYS A 1 88 ? -3.194 5.704 11.883 1.00 96.38 88 LYS A O 1
ATOM 679 N N . ASP A 1 89 ? -1.589 6.456 13.283 1.00 97.81 89 ASP A N 1
ATOM 680 C CA . ASP A 1 89 ? -0.441 6.030 12.487 1.00 97.81 89 ASP A CA 1
ATOM 681 C C . ASP A 1 89 ? -0.124 4.546 12.721 1.00 97.81 89 ASP A C 1
ATOM 683 O O . ASP A 1 89 ? 0.051 4.090 13.854 1.00 97.81 89 ASP A O 1
ATOM 687 N N . LEU A 1 90 ? -0.083 3.782 11.632 1.00 97.44 90 LEU A N 1
ATOM 688 C CA . LEU A 1 90 ? 0.230 2.356 11.604 1.00 97.44 90 LEU A CA 1
ATOM 689 C C . LEU A 1 90 ? 1.646 2.069 11.082 1.00 97.44 90 LEU A C 1
ATOM 691 O O . LEU A 1 90 ? 2.049 0.909 11.023 1.00 97.44 90 LEU A O 1
ATOM 695 N N . SER A 1 91 ? 2.413 3.092 10.710 1.00 96.00 91 SER A N 1
ATOM 696 C CA . SER A 1 91 ? 3.694 2.942 10.006 1.00 96.00 91 SER A CA 1
ATOM 697 C C . SER A 1 91 ? 4.726 2.172 10.832 1.00 96.00 91 SER A C 1
ATOM 699 O O . SER A 1 91 ? 5.382 1.275 10.314 1.00 96.00 91 SER A O 1
ATOM 701 N N . ALA A 1 92 ? 4.808 2.447 12.137 1.00 96.25 92 ALA A N 1
ATOM 702 C CA . ALA A 1 92 ? 5.726 1.767 13.057 1.00 96.25 92 ALA A CA 1
ATOM 703 C C . ALA A 1 92 ? 5.172 0.453 13.651 1.00 96.25 92 ALA A C 1
ATOM 705 O O . ALA A 1 92 ? 5.805 -0.155 14.515 1.00 96.25 92 ALA A O 1
ATOM 706 N N . HIS A 1 93 ? 3.975 0.012 13.246 1.00 96.06 93 HIS A N 1
ATOM 707 C CA . HIS A 1 93 ? 3.430 -1.259 13.726 1.00 96.06 93 HIS A CA 1
ATOM 708 C C . HIS A 1 93 ? 4.168 -2.448 13.093 1.00 96.06 93 HIS A C 1
ATOM 710 O O . HIS A 1 93 ? 4.816 -2.334 12.055 1.00 96.06 93 HIS A O 1
ATOM 716 N N . LYS A 1 94 ? 4.047 -3.631 13.707 1.00 97.19 94 LYS A N 1
ATOM 717 C CA . LYS A 1 94 ? 4.586 -4.867 13.127 1.00 97.19 94 LYS A CA 1
ATOM 718 C C . LYS A 1 94 ? 3.788 -5.251 11.880 1.00 97.19 94 LYS A C 1
ATOM 720 O O . LYS A 1 94 ? 2.604 -5.573 11.981 1.00 97.19 94 LYS A O 1
ATOM 725 N N . TRP A 1 95 ? 4.463 -5.275 10.737 1.00 97.25 95 TRP A N 1
ATOM 726 C CA . TRP A 1 95 ? 3.921 -5.745 9.466 1.00 97.25 95 TRP A CA 1
ATOM 727 C C . TRP A 1 95 ? 4.426 -7.152 9.153 1.00 97.25 95 TRP A C 1
ATOM 729 O O . TRP A 1 95 ? 5.581 -7.486 9.409 1.00 97.25 95 TRP A O 1
ATOM 739 N N . SER A 1 96 ? 3.539 -7.992 8.624 1.00 97.69 96 SER A N 1
ATOM 740 C CA . SER A 1 96 ? 3.887 -9.311 8.089 1.00 97.69 96 SER A CA 1
ATOM 741 C C . SER A 1 96 ? 3.982 -9.225 6.573 1.00 97.69 96 SER A C 1
ATOM 743 O O . SER A 1 96 ? 3.152 -8.567 5.947 1.00 97.69 96 SER A O 1
ATOM 745 N N . TYR A 1 97 ? 4.967 -9.907 5.993 1.00 96.50 97 TYR A N 1
ATOM 746 C CA . TYR A 1 97 ? 5.252 -9.850 4.564 1.00 96.50 97 TYR A CA 1
ATOM 747 C C . TYR A 1 97 ? 5.152 -11.235 3.942 1.00 96.50 97 TYR A C 1
ATOM 749 O O . TYR A 1 97 ? 5.592 -12.224 4.525 1.00 96.50 97 TYR A O 1
ATOM 757 N N . LYS A 1 98 ? 4.587 -11.276 2.737 1.00 95.94 98 LYS A N 1
ATOM 758 C CA . LYS A 1 98 ? 4.586 -12.443 1.865 1.00 95.94 98 LYS A CA 1
ATOM 759 C C . LYS A 1 98 ? 5.014 -12.002 0.470 1.00 95.94 98 LYS A C 1
ATOM 761 O O . LYS A 1 98 ? 4.489 -11.017 -0.044 1.00 95.94 98 LYS A O 1
ATOM 766 N N . THR A 1 99 ? 5.949 -12.727 -0.128 1.00 94.88 99 THR A N 1
ATOM 767 C CA . THR A 1 99 ? 6.351 -12.538 -1.522 1.00 94.88 99 THR A CA 1
ATOM 768 C C . THR A 1 99 ? 5.535 -13.454 -2.433 1.00 94.88 99 THR A C 1
ATOM 770 O O . THR A 1 99 ? 5.193 -14.575 -2.066 1.00 94.88 99 THR A O 1
ATOM 773 N N . GLY A 1 100 ? 5.207 -12.972 -3.633 1.00 93.12 100 GLY A N 1
ATOM 774 C CA . GLY A 1 100 ? 4.463 -13.752 -4.623 1.00 93.12 100 GLY A CA 1
ATOM 775 C C . GLY A 1 100 ? 2.986 -13.981 -4.280 1.00 93.12 100 GLY A C 1
ATOM 776 O O . GLY A 1 100 ? 2.395 -13.322 -3.426 1.00 93.12 100 GLY A O 1
ATOM 777 N N . LEU A 1 101 ? 2.374 -14.914 -5.008 1.00 94.12 101 LEU A N 1
ATOM 778 C CA . LEU A 1 101 ? 0.968 -15.300 -4.890 1.00 94.12 101 LEU A CA 1
ATOM 779 C C . LEU A 1 101 ? 0.888 -16.813 -4.682 1.00 94.12 101 LEU A C 1
ATOM 781 O O . LEU A 1 101 ? 1.697 -17.549 -5.244 1.00 94.12 101 LEU A O 1
ATOM 785 N N . ASN A 1 102 ? -0.130 -17.289 -3.959 1.00 94.12 102 ASN A N 1
ATOM 786 C CA . ASN A 1 102 ? -0.306 -18.727 -3.697 1.00 94.12 102 ASN A CA 1
ATOM 787 C C . ASN A 1 102 ? -0.332 -19.562 -4.990 1.00 94.12 102 ASN A C 1
ATOM 789 O O . ASN A 1 102 ? 0.139 -20.689 -4.999 1.00 94.12 102 ASN A O 1
ATOM 793 N N . GLY A 1 103 ? -0.872 -19.023 -6.089 1.00 93.50 103 GLY A N 1
ATOM 794 C CA . GLY A 1 103 ? -0.889 -19.720 -7.378 1.00 93.50 103 GLY A CA 1
ATOM 795 C C . GLY A 1 103 ? 0.502 -19.958 -7.975 1.00 93.50 103 GLY A C 1
ATOM 796 O O . GLY A 1 103 ? 0.695 -20.975 -8.634 1.00 93.50 103 GLY A O 1
ATOM 797 N N . PHE A 1 104 ? 1.469 -19.070 -7.710 1.00 90.25 104 PHE A N 1
ATOM 798 C CA . PHE A 1 104 ? 2.866 -19.270 -8.107 1.00 90.25 104 PHE A CA 1
ATOM 799 C C . PHE A 1 104 ? 3.545 -20.326 -7.233 1.00 90.25 104 PHE A C 1
ATOM 801 O O . PHE A 1 104 ? 4.185 -21.227 -7.761 1.00 90.25 104 PHE A O 1
ATOM 808 N N . GLU A 1 105 ? 3.353 -20.261 -5.912 1.00 89.94 105 GLU A N 1
ATOM 809 C CA . GLU A 1 105 ? 3.895 -21.259 -4.974 1.00 89.94 105 GLU A CA 1
ATOM 810 C C . GLU A 1 105 ? 3.361 -22.668 -5.269 1.00 89.94 105 GLU A C 1
ATOM 812 O O . GLU A 1 105 ? 4.111 -23.639 -5.257 1.00 89.94 105 GLU A O 1
ATOM 817 N N . ASN A 1 106 ? 2.073 -22.764 -5.601 1.00 93.88 106 ASN A N 1
ATOM 818 C CA . ASN A 1 106 ? 1.399 -24.021 -5.916 1.00 93.88 106 ASN A CA 1
ATOM 819 C C . ASN A 1 106 ? 1.556 -24.452 -7.384 1.00 93.88 106 ASN A C 1
ATOM 821 O O . ASN A 1 106 ? 0.909 -25.413 -7.791 1.00 93.88 106 ASN A O 1
ATOM 825 N N . GLN A 1 107 ? 2.360 -23.742 -8.187 1.00 90.75 107 GLN A N 1
ATOM 826 C CA . GLN A 1 107 ? 2.616 -24.053 -9.602 1.00 90.75 107 GLN A CA 1
ATOM 827 C C . GLN A 1 107 ? 1.334 -24.252 -10.433 1.00 90.75 107 GLN A C 1
ATOM 829 O O . GLN A 1 107 ? 1.271 -25.103 -11.320 1.00 90.75 107 GLN A O 1
ATOM 834 N N . LEU A 1 108 ? 0.296 -23.452 -10.165 1.00 93.31 108 LEU A N 1
ATOM 835 C CA . LEU A 1 108 ? -0.979 -23.538 -10.893 1.00 93.31 108 LEU A CA 1
ATOM 836 C C . LEU A 1 108 ? -0.859 -23.081 -12.355 1.00 93.31 108 LEU A C 1
ATOM 838 O O . LEU A 1 108 ? -1.770 -23.308 -13.148 1.00 93.31 108 LEU A O 1
ATOM 842 N N . PHE A 1 109 ? 0.260 -22.449 -12.712 1.00 84.31 109 PHE A N 1
ATOM 843 C CA . PHE A 1 109 ? 0.562 -21.976 -14.055 1.00 84.31 109 PHE A CA 1
ATOM 844 C C . PHE A 1 109 ? 1.999 -22.354 -14.422 1.00 84.31 109 PHE A C 1
ATOM 846 O O . PHE A 1 109 ? 2.891 -22.304 -13.574 1.00 84.31 109 PHE A O 1
ATOM 853 N N . ARG A 1 110 ? 2.219 -22.712 -15.691 1.00 74.31 110 ARG A N 1
ATOM 854 C CA . ARG A 1 110 ? 3.560 -22.856 -16.268 1.00 74.31 110 ARG A CA 1
ATOM 855 C C . ARG A 1 110 ? 3.970 -21.520 -16.882 1.00 74.31 110 ARG A C 1
ATOM 857 O O . ARG A 1 110 ? 3.207 -20.962 -17.667 1.00 74.31 110 ARG A O 1
ATOM 864 N N . THR A 1 111 ? 5.134 -21.024 -16.483 1.00 62.94 111 THR A N 1
ATOM 865 C CA . THR A 1 111 ? 5.849 -19.916 -17.135 1.00 62.94 111 THR A CA 1
ATOM 866 C C . THR A 1 111 ? 6.625 -20.403 -18.340 1.00 62.94 111 THR A C 1
ATOM 868 O O . THR A 1 111 ? 7.179 -21.523 -18.238 1.00 62.94 111 THR A O 1
#

Secondary structure (DSSP, 8-state):
-EEEEEE--SEEEEEETTEEEEEEE-BTTB--EEEEEE--PPSS---EEEEEE--S---SSTTGGG---S----EEEEEEETTEEEEEE-TTSPPP---S-HHHHTT-S--

Organism: Brassica napus (NCBI:txid3708)

InterPro domains:
  IPR001944 Glycoside hydrolase, family 35 [PTHR23421] (2-109)
  IPR008979 Galactose-binding-like domain superfamily [SSF49785] (2-81)

Sequence (111 aa):
MSLRINSTAHVLHAFVNGKHIGNQHAENGKFNYVFEKDVKFKSGRNVIALLSIIVGLANYGAFFESKPAGITGPIFITGRNGDETIVKDLSAHKWSYKTGLNGFENQLFRT

Radius of gyration: 16.13 Å; chains: 1; bounding box: 39×42×35 Å

pLDDT: mean 94.53, std 4.78, range [62.94, 98.5]